Protein AF-A0A330M1W1-F1 (afdb_monomer_lite)

Foldseek 3Di:
DDPVQLVVLVVQLVVPDDPQEAEAEDWDDFDAPDDPRTDPDDIQPLCCNNQNPVRVVPPPPPVDDDDPVVCLVVLLVSVVRGQEYEYHCPPCPCVPVVVVSQCVCVVPDDPPDDDHGHDYHHSCVRNVVVVVDDDPVRVVVVVVVVVVVVVLVVVLVVPDDPPDDPVVSVDDDD

Sequence (174 aa):
MSRDLYQTRRKALFEQLPEGCIVILADYQQKIRSKNIKYHFRQDNDFLYLTGFDGAIIDFNADEAYDIAELETVLLSQLTTQRHIFIGDELGRFSSRVIGWMNHQRNTTSFDTIKHHLSLTPLAKVLHPLRVIKSADEIAKTKAAVKASTDGHRAVMQACKPGVNGSLCIGYHS

pLDDT: mean 74.96, std 12.97, range [31.89, 90.38]

Organism: NCBI:txid43661

Structure (mmCIF, N/CA/C/O backbone):
data_AF-A0A330M1W1-F1
#
_entry.id   AF-A0A330M1W1-F1
#
loop_
_atom_site.group_PDB
_atom_site.id
_atom_site.type_symbol
_atom_site.label_atom_id
_atom_site.label_alt_id
_atom_site.label_comp_id
_atom_site.label_asym_id
_atom_site.label_entity_id
_atom_site.label_seq_id
_atom_site.pdbx_PDB_ins_code
_atom_site.Cartn_x
_atom_site.Cartn_y
_atom_site.Cartn_z
_atom_site.occupancy
_atom_site.B_iso_or_equiv
_atom_site.auth_seq_id
_atom_site.auth_comp_id
_atom_site.auth_asym_id
_atom_site.auth_atom_id
_atom_site.pdbx_PDB_model_num
ATOM 1 N N . MET A 1 1 ? -1.001 -3.877 -19.729 1.00 62.03 1 MET A N 1
ATOM 2 C CA . MET A 1 1 ? -1.259 -4.951 -18.744 1.00 62.03 1 MET A CA 1
ATOM 3 C C . MET A 1 1 ? -2.752 -4.975 -18.554 1.00 62.03 1 MET A C 1
ATOM 5 O O . MET A 1 1 ? -3.318 -3.894 -18.462 1.00 62.03 1 MET A O 1
ATOM 9 N N . SER A 1 2 ? -3.373 -6.153 -18.584 1.00 71.44 2 SER A N 1
ATOM 10 C CA . SER A 1 2 ? -4.836 -6.261 -18.500 1.00 71.44 2 SER A CA 1
ATOM 11 C C . SER A 1 2 ? -5.361 -5.883 -17.107 1.00 71.44 2 SER A C 1
ATOM 13 O O . SER A 1 2 ? -4.697 -6.147 -16.102 1.00 71.44 2 SER A O 1
ATOM 15 N N . ARG A 1 3 ? -6.575 -5.318 -17.049 1.00 69.94 3 ARG A N 1
ATOM 16 C CA . ARG A 1 3 ? -7.342 -5.047 -15.818 1.00 69.94 3 ARG A CA 1
ATOM 17 C C . ARG A 1 3 ? -7.528 -6.315 -14.971 1.00 69.94 3 ARG A C 1
ATOM 19 O O . ARG A 1 3 ? -7.444 -6.259 -13.743 1.00 69.94 3 ARG A O 1
ATOM 26 N N . ASP A 1 4 ? -7.653 -7.464 -15.632 1.00 77.81 4 ASP A N 1
ATOM 27 C CA . ASP A 1 4 ? -7.830 -8.784 -15.008 1.00 77.81 4 ASP A CA 1
ATOM 28 C C . ASP A 1 4 ? -6.630 -9.199 -14.144 1.00 77.81 4 ASP A C 1
ATOM 30 O O . ASP A 1 4 ? -6.778 -9.865 -13.116 1.00 77.81 4 ASP A O 1
ATOM 34 N N . LEU A 1 5 ? -5.418 -8.768 -14.514 1.00 80.69 5 LEU A N 1
ATOM 35 C CA . LEU A 1 5 ? -4.212 -9.068 -13.744 1.00 80.69 5 LEU A CA 1
ATOM 36 C C . LEU A 1 5 ? -4.239 -8.372 -12.380 1.00 80.69 5 LEU A C 1
ATOM 38 O O . LEU A 1 5 ? -3.898 -8.978 -11.365 1.00 80.69 5 LEU A O 1
ATOM 42 N N . TYR A 1 6 ? -4.651 -7.105 -12.347 1.00 81.56 6 TYR A N 1
ATOM 43 C CA . TYR A 1 6 ? -4.736 -6.332 -11.109 1.00 81.56 6 TYR A CA 1
ATOM 44 C C . TYR A 1 6 ? -5.838 -6.867 -10.189 1.00 81.56 6 TYR A C 1
ATOM 46 O O . TYR A 1 6 ? -5.623 -6.984 -8.984 1.00 81.56 6 TYR A O 1
ATOM 54 N N . GLN A 1 7 ? -6.978 -7.287 -10.750 1.00 80.69 7 GLN A N 1
ATOM 55 C CA . GLN A 1 7 ? -8.018 -7.993 -9.993 1.00 80.69 7 GLN A CA 1
ATOM 56 C C . GLN A 1 7 ? -7.495 -9.301 -9.387 1.00 80.69 7 GLN A C 1
ATOM 58 O O . GLN A 1 7 ? -7.696 -9.551 -8.200 1.00 80.69 7 GLN A O 1
ATOM 63 N N . THR A 1 8 ? -6.757 -10.097 -10.166 1.00 84.44 8 THR A N 1
ATOM 64 C CA . THR A 1 8 ? -6.150 -11.352 -9.691 1.00 84.44 8 THR A CA 1
ATOM 65 C C . THR A 1 8 ? -5.182 -11.108 -8.531 1.00 84.44 8 THR A C 1
ATOM 67 O O . THR A 1 8 ? -5.208 -11.830 -7.539 1.00 84.44 8 THR A O 1
ATOM 70 N N . ARG A 1 9 ? -4.358 -10.055 -8.608 1.00 86.38 9 ARG A N 1
ATOM 71 C CA . ARG A 1 9 ? -3.429 -9.677 -7.529 1.00 86.38 9 ARG A CA 1
ATOM 72 C C . ARG A 1 9 ? -4.146 -9.253 -6.258 1.00 86.38 9 ARG A C 1
ATOM 74 O O . ARG A 1 9 ? -3.743 -9.673 -5.178 1.00 86.38 9 ARG A O 1
ATOM 81 N N . ARG A 1 10 ? -5.205 -8.446 -6.379 1.00 85.44 10 ARG A N 1
ATOM 82 C CA . ARG A 1 10 ? -6.031 -8.056 -5.228 1.00 85.44 10 ARG A CA 1
ATOM 83 C C . ARG A 1 10 ? -6.689 -9.274 -4.593 1.00 85.44 10 ARG A C 1
ATOM 85 O O . ARG A 1 10 ? -6.629 -9.414 -3.381 1.00 85.44 10 ARG A O 1
ATOM 92 N N . LYS A 1 11 ? -7.226 -10.193 -5.400 1.00 85.69 11 LYS A N 1
ATOM 93 C CA . LYS A 1 11 ? -7.796 -11.449 -4.902 1.00 85.69 11 LYS A CA 1
ATOM 94 C C . LYS A 1 11 ? -6.760 -12.284 -4.139 1.00 85.69 11 LYS A C 1
ATOM 96 O O . LYS A 1 11 ? -7.018 -12.664 -3.006 1.00 85.69 11 LYS A O 1
ATOM 101 N N . ALA A 1 12 ? -5.573 -12.483 -4.712 1.00 88.31 12 ALA A N 1
ATOM 102 C CA . ALA A 1 12 ? -4.486 -13.214 -4.056 1.00 88.31 12 ALA A CA 1
ATOM 103 C C . ALA A 1 12 ? -4.006 -12.536 -2.760 1.00 88.31 12 ALA A C 1
ATOM 105 O O . ALA A 1 12 ? -3.609 -13.216 -1.818 1.00 88.31 12 ALA A O 1
ATOM 106 N N . LEU A 1 13 ? -4.042 -11.199 -2.699 1.00 88.56 13 LEU A N 1
ATOM 107 C CA . LEU A 1 13 ? -3.771 -10.457 -1.470 1.00 88.56 13 LEU A CA 1
ATOM 108 C C . LEU A 1 13 ? -4.852 -10.723 -0.414 1.00 88.56 13 LEU A C 1
ATOM 110 O O . LEU A 1 13 ? -4.510 -11.073 0.711 1.00 88.56 13 LEU A O 1
ATOM 114 N N . PHE A 1 14 ? -6.132 -10.585 -0.771 1.00 86.88 14 PHE A N 1
ATOM 115 C CA . PHE A 1 14 ? -7.251 -10.813 0.149 1.00 86.88 14 PHE A CA 1
ATOM 116 C C . PHE A 1 14 ? -7.285 -12.244 0.696 1.00 86.88 14 PHE A C 1
ATOM 118 O O . PHE A 1 14 ? -7.574 -12.424 1.870 1.00 86.88 14 PHE A O 1
ATOM 125 N N . GLU A 1 15 ? -6.910 -13.243 -0.105 1.00 89.38 15 GLU A N 1
ATOM 126 C CA . GLU A 1 15 ? -6.805 -14.644 0.334 1.00 89.38 15 GLU A CA 1
ATOM 127 C C . GLU A 1 15 ? -5.735 -14.875 1.418 1.00 89.38 15 GLU A C 1
ATOM 129 O O . GLU A 1 15 ? -5.822 -15.849 2.163 1.00 89.38 15 GLU A O 1
ATOM 134 N N . GLN A 1 16 ? -4.727 -14.003 1.527 1.00 89.50 16 GLN A N 1
ATOM 135 C CA . GLN A 1 16 ? -3.690 -14.100 2.562 1.00 89.50 16 GLN A CA 1
ATOM 136 C C . GLN A 1 16 ? -3.952 -13.223 3.787 1.00 89.50 16 GLN A C 1
ATOM 138 O O . GLN A 1 16 ? -3.227 -13.314 4.782 1.00 89.50 16 GLN A O 1
ATOM 143 N N . LEU A 1 17 ? -4.950 -12.346 3.719 1.00 89.62 17 LEU A N 1
ATOM 144 C CA . LEU A 1 17 ? -5.295 -11.466 4.819 1.00 89.62 17 LEU A CA 1
ATOM 145 C C . LEU A 1 17 ? -6.275 -12.167 5.770 1.00 89.62 17 LEU A C 1
ATOM 147 O O . LEU A 1 17 ? -7.178 -12.868 5.319 1.00 89.62 17 LEU A O 1
ATOM 151 N N . PRO A 1 18 ? -6.124 -11.987 7.093 1.00 87.12 18 PRO A N 1
ATOM 152 C CA . PRO A 1 18 ? -7.094 -12.509 8.042 1.00 87.12 18 PRO A CA 1
ATOM 153 C C . PRO A 1 18 ? -8.441 -11.798 7.868 1.00 87.12 18 PRO A C 1
ATOM 155 O O . PRO A 1 18 ? -8.493 -10.617 7.507 1.00 87.12 18 PRO A O 1
ATOM 158 N N . GLU A 1 19 ? -9.528 -12.502 8.178 1.00 84.44 19 GLU A N 1
ATOM 159 C CA . GLU A 1 19 ? -10.854 -11.891 8.232 1.00 84.44 19 GLU A CA 1
ATOM 160 C C . GLU A 1 19 ? -10.876 -10.723 9.222 1.00 84.44 19 GLU A C 1
ATOM 162 O O . GLU A 1 19 ? -10.201 -10.731 10.256 1.00 84.44 19 GLU A O 1
ATOM 167 N N . GLY A 1 20 ? -11.660 -9.699 8.894 1.00 82.31 20 GLY A N 1
ATOM 168 C CA . GLY A 1 20 ? -11.808 -8.543 9.766 1.00 82.31 20 GLY A CA 1
ATOM 169 C C . GLY A 1 20 ? -10.539 -7.696 9.913 1.00 82.31 20 GLY A C 1
ATOM 170 O O . GLY A 1 20 ? -10.229 -7.182 10.993 1.00 82.31 20 GLY A O 1
ATOM 171 N N . CYS A 1 21 ? -9.773 -7.559 8.831 1.00 87.38 21 CYS A N 1
ATOM 172 C CA . CYS A 1 21 ? -8.654 -6.631 8.769 1.00 87.38 21 CYS A CA 1
ATOM 173 C C . CYS A 1 21 ? -8.986 -5.380 7.953 1.00 87.38 21 CYS A C 1
ATOM 175 O O . CYS A 1 21 ? -9.911 -5.355 7.144 1.00 87.38 21 CYS A O 1
ATOM 177 N N . ILE A 1 22 ? -8.198 -4.336 8.180 1.00 86.62 22 ILE A N 1
ATOM 178 C CA . ILE A 1 22 ? -8.237 -3.089 7.426 1.00 86.62 22 ILE A CA 1
ATOM 179 C C . ILE A 1 22 ? -6.904 -2.951 6.703 1.00 86.62 22 ILE A C 1
ATOM 181 O O . ILE A 1 22 ? -5.848 -3.040 7.332 1.00 86.62 22 ILE A O 1
ATOM 185 N N . VAL A 1 23 ? -6.943 -2.712 5.395 1.00 86.19 23 VAL A N 1
ATOM 186 C CA . VAL A 1 23 ? -5.751 -2.440 4.587 1.00 86.19 23 VAL A CA 1
ATOM 187 C C . VAL A 1 23 ? -5.710 -0.959 4.246 1.00 86.19 23 VAL A C 1
ATOM 189 O O . VAL A 1 23 ? -6.635 -0.426 3.644 1.00 86.19 23 VAL A O 1
ATOM 192 N N . ILE A 1 24 ? -4.612 -0.303 4.603 1.00 83.50 24 ILE A N 1
ATOM 193 C CA . ILE A 1 24 ? -4.337 1.089 4.265 1.00 83.50 24 ILE A CA 1
ATOM 194 C C . ILE A 1 24 ? -3.194 1.101 3.256 1.00 83.50 24 ILE A C 1
ATOM 196 O O . ILE A 1 24 ? -2.080 0.683 3.567 1.00 83.50 24 ILE A O 1
ATOM 200 N N . LEU A 1 25 ? -3.467 1.592 2.052 1.00 79.69 25 LEU A N 1
ATOM 201 C CA . LEU A 1 25 ? -2.473 1.805 1.002 1.00 79.69 25 LEU A CA 1
ATOM 202 C C . LEU A 1 25 ? -2.314 3.302 0.778 1.00 79.69 25 LEU A C 1
ATOM 204 O O . LEU A 1 25 ? -3.250 3.984 0.366 1.00 79.69 25 LEU A O 1
ATOM 208 N N . ALA A 1 26 ? -1.128 3.815 1.075 1.00 75.44 26 ALA A N 1
ATOM 209 C CA . ALA A 1 26 ? -0.811 5.213 0.879 1.00 75.44 26 ALA A CA 1
ATOM 210 C C . ALA A 1 26 ? -0.341 5.451 -0.562 1.00 75.44 26 ALA A C 1
ATOM 212 O O . ALA A 1 26 ? 0.622 4.840 -1.017 1.00 75.44 26 ALA A O 1
ATOM 213 N N . ASP A 1 27 ? -0.995 6.376 -1.262 1.00 68.56 27 ASP A N 1
ATOM 214 C CA . ASP A 1 27 ? -0.542 6.838 -2.577 1.00 68.56 27 ASP A CA 1
ATOM 215 C C . ASP A 1 27 ? 0.750 7.683 -2.471 1.00 68.56 27 ASP A C 1
ATOM 217 O O . ASP A 1 27 ? 1.124 8.165 -1.390 1.00 68.56 27 ASP A O 1
ATOM 221 N N . TYR A 1 28 ? 1.430 7.929 -3.591 1.00 66.81 28 TYR A N 1
ATOM 222 C CA . TYR A 1 28 ? 2.620 8.775 -3.652 1.00 66.81 28 TYR A CA 1
ATOM 223 C C . TYR A 1 28 ? 2.321 10.259 -3.382 1.00 66.81 28 TYR A C 1
ATOM 225 O O . TYR A 1 28 ? 1.317 10.814 -3.823 1.00 66.81 28 TYR A O 1
ATOM 233 N N . GLN A 1 29 ? 3.255 10.955 -2.719 1.00 62.06 29 GLN A N 1
ATOM 234 C CA . GLN A 1 29 ? 3.323 12.422 -2.767 1.00 62.06 29 GLN A CA 1
ATOM 235 C C . GLN A 1 29 ? 4.506 12.898 -3.585 1.00 62.06 29 GLN A C 1
ATOM 237 O O . GLN A 1 29 ? 5.644 12.471 -3.385 1.00 62.06 29 GLN A O 1
ATOM 242 N N . GLN A 1 30 ? 4.230 13.875 -4.446 1.00 62.62 30 GLN A N 1
ATOM 243 C CA . GLN A 1 30 ? 5.240 14.554 -5.235 1.00 62.62 30 GLN A CA 1
ATOM 244 C C . GLN A 1 30 ? 6.281 15.218 -4.328 1.00 62.62 30 GLN A C 1
ATOM 246 O O . GLN A 1 30 ? 6.008 16.219 -3.666 1.00 62.62 30 GLN A O 1
ATOM 251 N N . LYS A 1 31 ? 7.498 14.662 -4.308 1.00 64.19 31 LYS A N 1
ATOM 252 C CA . LYS A 1 31 ? 8.597 15.206 -3.505 1.00 64.19 31 LYS A CA 1
ATOM 253 C C . LYS A 1 31 ? 9.075 16.530 -4.096 1.00 64.19 31 LYS A C 1
ATOM 255 O O . LYS A 1 31 ? 9.410 16.612 -5.279 1.00 64.19 31 LYS A O 1
ATOM 260 N N . ILE A 1 32 ? 9.148 17.564 -3.264 1.00 67.06 32 ILE A N 1
ATOM 261 C CA . ILE A 1 32 ? 9.716 18.859 -3.645 1.00 67.06 32 ILE A CA 1
ATOM 262 C C . ILE A 1 32 ? 11.235 18.779 -3.491 1.00 67.06 32 ILE A C 1
ATOM 264 O O . ILE A 1 32 ? 11.745 18.345 -2.461 1.00 67.06 32 ILE A O 1
ATOM 268 N N . ARG A 1 33 ? 11.962 19.181 -4.534 1.00 64.75 33 ARG A N 1
ATOM 269 C CA . ARG A 1 33 ? 13.425 19.246 -4.541 1.00 64.75 33 ARG A CA 1
ATOM 270 C C . ARG A 1 33 ? 13.929 20.587 -4.008 1.00 64.75 33 ARG A C 1
ATOM 272 O O . ARG A 1 33 ? 14.868 20.600 -3.225 1.00 64.75 33 ARG A O 1
ATOM 279 N N . SER A 1 34 ? 13.339 21.704 -4.442 1.00 62.19 34 SER A N 1
ATOM 280 C CA . SER A 1 34 ? 13.628 23.053 -3.923 1.00 62.19 34 SER A CA 1
ATOM 281 C C . SER A 1 34 ? 12.615 24.070 -4.448 1.00 62.19 34 SER A C 1
ATOM 283 O O . SER A 1 34 ? 12.373 24.094 -5.652 1.00 62.19 34 SER A O 1
ATOM 285 N N . LYS A 1 35 ? 12.062 24.929 -3.577 1.00 75.00 35 LYS A N 1
ATOM 286 C CA . LYS A 1 35 ? 11.036 25.947 -3.896 1.00 75.00 35 LYS A CA 1
ATOM 287 C C . LYS A 1 35 ? 9.923 25.392 -4.805 1.00 75.00 35 LYS A C 1
ATOM 289 O O . LYS A 1 35 ? 9.045 24.689 -4.322 1.00 75.00 35 LYS A O 1
ATOM 294 N N . ASN A 1 36 ? 10.006 25.651 -6.113 1.00 72.94 36 ASN A N 1
ATOM 295 C CA . ASN A 1 36 ? 9.020 25.248 -7.125 1.00 72.94 36 ASN A CA 1
ATOM 296 C C . ASN A 1 36 ? 9.461 24.044 -7.979 1.00 72.94 36 ASN A C 1
ATOM 298 O O . ASN A 1 36 ? 8.713 23.584 -8.838 1.00 72.94 36 ASN A O 1
ATOM 302 N N . ILE A 1 37 ? 10.673 23.528 -7.769 1.00 57.38 37 ILE A N 1
ATOM 303 C CA . ILE A 1 37 ? 11.210 22.373 -8.487 1.00 57.38 37 ILE A CA 1
ATOM 304 C C . ILE A 1 37 ? 10.780 21.119 -7.745 1.00 57.38 37 ILE A C 1
ATOM 306 O O . ILE A 1 37 ? 11.184 20.876 -6.604 1.00 57.38 37 ILE A O 1
ATOM 310 N N . LYS A 1 38 ? 9.979 20.306 -8.419 1.00 68.25 38 LYS A N 1
ATOM 311 C CA . LYS A 1 38 ? 9.522 19.011 -7.930 1.00 68.25 38 LYS A CA 1
ATOM 312 C C . LYS A 1 38 ? 10.354 17.907 -8.580 1.00 68.25 38 LYS A C 1
ATOM 314 O O . LYS A 1 38 ? 10.772 18.041 -9.728 1.00 68.25 38 LYS A O 1
ATOM 319 N N . TYR A 1 39 ? 10.628 16.833 -7.847 1.00 66.94 39 TYR A N 1
ATOM 320 C CA . TYR A 1 39 ? 11.184 15.626 -8.452 1.00 66.94 39 TYR A CA 1
ATOM 321 C C . TYR A 1 39 ? 10.182 15.032 -9.449 1.00 66.94 39 TYR A C 1
ATOM 323 O O . TYR A 1 39 ? 8.973 15.277 -9.359 1.00 66.94 39 TYR A O 1
ATOM 331 N N . HIS A 1 40 ? 10.692 14.238 -10.394 1.00 67.56 40 HIS A N 1
ATOM 332 C CA . HIS A 1 40 ? 9.833 13.443 -11.262 1.00 67.56 40 HIS A CA 1
ATOM 333 C C . HIS A 1 40 ? 8.924 12.555 -10.413 1.00 67.56 40 HIS A C 1
ATOM 335 O O . HIS A 1 40 ? 9.366 11.943 -9.437 1.00 67.56 40 HIS A O 1
ATOM 341 N N . PHE A 1 41 ? 7.650 12.518 -10.792 1.00 65.88 41 PHE A N 1
ATOM 342 C CA . PHE A 1 41 ? 6.665 11.665 -10.153 1.00 65.88 41 PHE A CA 1
ATOM 343 C C . PHE A 1 41 ? 7.103 10.202 -10.272 1.00 65.88 41 PHE A C 1
ATOM 345 O O . PHE A 1 41 ? 7.405 9.724 -11.366 1.00 65.88 41 PHE A O 1
ATOM 352 N N . ARG A 1 42 ? 7.142 9.500 -9.140 1.00 65.81 42 ARG A N 1
ATOM 353 C CA . ARG A 1 42 ? 7.424 8.069 -9.085 1.00 65.81 42 ARG A CA 1
ATOM 354 C C . ARG A 1 42 ? 6.445 7.433 -8.120 1.00 65.81 42 ARG A C 1
ATOM 356 O O . ARG A 1 42 ? 6.642 7.555 -6.922 1.00 65.81 42 ARG A O 1
ATOM 363 N N . GLN A 1 43 ? 5.436 6.762 -8.659 1.00 68.44 43 GLN A N 1
ATOM 364 C CA . GLN A 1 43 ? 4.409 6.100 -7.865 1.00 68.44 43 GLN A CA 1
ATOM 365 C C . GLN A 1 43 ? 5.007 5.084 -6.874 1.00 68.44 43 GLN A C 1
ATOM 367 O O . GLN A 1 43 ? 6.059 4.494 -7.146 1.00 68.44 43 GLN A O 1
ATOM 372 N N . ASP A 1 44 ? 4.325 4.885 -5.746 1.00 75.38 44 ASP A N 1
ATOM 373 C CA . ASP A 1 44 ? 4.609 3.808 -4.798 1.00 75.38 44 ASP A CA 1
ATOM 374 C C . ASP A 1 44 ? 4.531 2.442 -5.504 1.00 75.38 44 ASP A C 1
ATOM 376 O O . ASP A 1 44 ? 3.648 2.198 -6.334 1.00 75.38 44 ASP A O 1
ATOM 380 N N . ASN A 1 45 ? 5.501 1.557 -5.246 1.00 79.19 45 ASN A N 1
ATOM 381 C CA . ASN A 1 45 ? 5.608 0.325 -6.028 1.00 79.19 45 ASN A CA 1
ATOM 382 C C . ASN A 1 45 ? 4.533 -0.703 -5.652 1.00 79.19 45 ASN A C 1
ATOM 384 O O . ASN A 1 45 ? 4.139 -1.491 -6.516 1.00 79.19 45 ASN A O 1
ATOM 388 N N . ASP A 1 46 ? 4.105 -0.727 -4.389 1.00 81.44 46 ASP A N 1
ATOM 389 C CA . ASP A 1 46 ? 3.046 -1.607 -3.895 1.00 81.44 46 ASP A CA 1
ATOM 390 C C . ASP A 1 46 ? 1.690 -1.141 -4.427 1.00 81.44 46 ASP A C 1
ATOM 392 O O . ASP A 1 46 ? 0.930 -1.942 -4.981 1.00 81.44 46 ASP A O 1
ATOM 396 N N . PHE A 1 47 ? 1.445 0.170 -4.379 1.00 79.06 47 PHE A N 1
ATOM 397 C CA . PHE A 1 47 ? 0.285 0.799 -4.998 1.00 79.06 47 PHE A CA 1
ATOM 398 C C . PHE A 1 47 ? 0.225 0.464 -6.493 1.00 79.06 47 PHE A C 1
ATOM 400 O O . PHE A 1 47 ? -0.749 -0.121 -6.968 1.00 79.06 47 PHE A O 1
ATOM 407 N N . LEU A 1 48 ? 1.313 0.715 -7.229 1.00 78.19 48 LEU A N 1
ATOM 408 C CA . LEU A 1 48 ? 1.406 0.429 -8.661 1.00 78.19 48 LEU A CA 1
ATOM 409 C C . LEU A 1 48 ? 1.236 -1.063 -8.990 1.00 78.19 48 LEU A C 1
ATOM 411 O O . LEU A 1 48 ? 0.715 -1.415 -10.050 1.00 78.19 48 LEU A O 1
ATOM 415 N N . TYR A 1 49 ? 1.688 -1.961 -8.116 1.00 82.19 49 TYR A N 1
ATOM 416 C CA . TYR A 1 49 ? 1.521 -3.396 -8.315 1.00 82.19 49 TYR A CA 1
ATOM 417 C C . TYR A 1 49 ? 0.046 -3.817 -8.237 1.00 82.19 49 TYR A C 1
ATOM 419 O O . TYR A 1 49 ? -0.375 -4.673 -9.021 1.00 82.19 49 TYR A O 1
ATOM 427 N N . LEU A 1 50 ? -0.740 -3.206 -7.347 1.00 79.56 50 LEU A N 1
ATOM 428 C CA . LEU A 1 50 ? -2.152 -3.536 -7.136 1.00 79.56 50 LEU A CA 1
ATOM 429 C C . LEU A 1 50 ? -3.114 -2.802 -8.079 1.00 79.56 50 LEU A C 1
ATOM 431 O O . LEU A 1 50 ? -4.189 -3.337 -8.366 1.00 79.56 50 LEU A O 1
ATOM 435 N N . THR A 1 51 ? -2.745 -1.614 -8.565 1.00 74.12 51 THR A N 1
ATOM 436 C CA . THR A 1 51 ? -3.629 -0.750 -9.373 1.00 74.12 51 THR A CA 1
ATOM 437 C C . THR A 1 51 ? -3.131 -0.521 -10.801 1.00 74.12 51 THR A C 1
ATOM 439 O O . THR A 1 51 ? -3.932 -0.346 -11.713 1.00 74.12 51 THR A O 1
ATOM 442 N N . GLY A 1 52 ? -1.821 -0.580 -11.043 1.00 73.06 52 GLY A N 1
ATOM 443 C CA . GLY A 1 52 ? -1.232 -0.213 -12.331 1.00 73.06 52 GLY A CA 1
ATOM 444 C C . GLY A 1 52 ? -1.118 1.295 -12.551 1.00 73.06 52 GLY A C 1
ATOM 445 O O . GLY A 1 52 ? -1.528 2.098 -11.721 1.00 73.06 52 GLY A O 1
ATOM 446 N N . PHE A 1 53 ? -0.510 1.690 -13.677 1.00 61.75 53 PHE A N 1
ATOM 447 C CA . PHE A 1 53 ? -0.330 3.112 -14.014 1.00 61.75 53 PHE A CA 1
ATOM 448 C C . PHE A 1 53 ? -1.658 3.789 -14.379 1.00 61.75 53 PHE A C 1
ATOM 450 O O . PHE A 1 53 ? -1.873 4.934 -13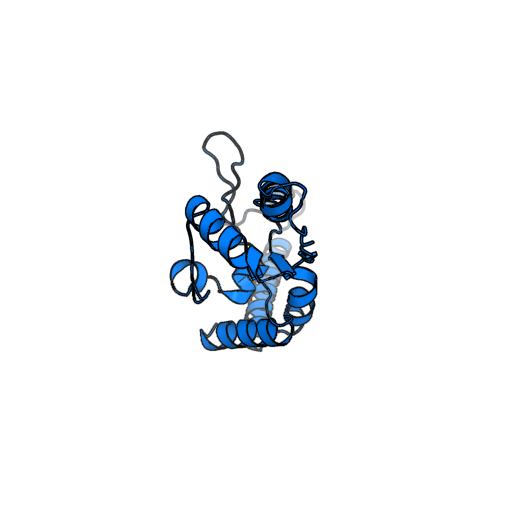.997 1.00 61.75 53 PHE A O 1
ATOM 457 N N . ASP A 1 54 ? -2.547 3.065 -15.064 1.00 54.53 54 ASP A N 1
ATOM 458 C CA . ASP A 1 54 ? -3.854 3.575 -15.499 1.00 54.53 54 ASP A CA 1
ATOM 459 C C . ASP A 1 54 ? -4.918 3.454 -14.390 1.00 54.53 54 ASP A C 1
ATOM 461 O O . ASP A 1 54 ? -5.795 4.307 -14.250 1.00 54.53 54 ASP A O 1
ATOM 465 N N . GLY A 1 55 ? -4.817 2.421 -13.545 1.00 52.28 55 GLY A N 1
ATOM 466 C CA . GLY A 1 55 ? -5.798 2.146 -12.494 1.00 52.28 55 GLY A CA 1
ATOM 467 C C . GLY A 1 55 ? -5.665 3.012 -11.241 1.00 52.28 55 GLY A C 1
ATOM 468 O O . GLY A 1 55 ? -6.585 3.037 -10.434 1.00 52.28 55 GLY A O 1
ATOM 469 N N . ALA A 1 56 ? -4.579 3.779 -11.106 1.00 51.91 56 ALA A N 1
ATOM 470 C CA . ALA A 1 56 ? -4.416 4.775 -10.045 1.00 51.91 56 ALA A CA 1
ATOM 471 C C . ALA A 1 56 ? -5.472 5.895 -10.100 1.00 51.91 56 ALA A C 1
ATOM 473 O O . ALA A 1 56 ? -5.808 6.468 -9.073 1.00 51.91 56 ALA A O 1
ATOM 474 N N . ILE A 1 57 ? -5.969 6.224 -11.297 1.00 48.31 57 ILE A N 1
ATOM 475 C CA . ILE A 1 57 ? -6.921 7.327 -11.513 1.00 48.31 57 ILE A CA 1
ATOM 476 C C . ILE A 1 57 ? -8.325 6.787 -11.826 1.00 48.31 57 ILE A C 1
ATOM 478 O O . ILE A 1 57 ? -9.313 7.442 -11.513 1.00 48.31 57 ILE A O 1
ATOM 482 N N . ILE A 1 58 ? -8.417 5.598 -12.436 1.00 45.09 58 ILE A N 1
ATOM 483 C CA . ILE A 1 58 ? -9.662 5.077 -13.031 1.00 45.09 58 ILE A CA 1
ATOM 484 C C . ILE A 1 58 ? -10.192 3.825 -12.305 1.00 45.09 58 ILE A C 1
ATOM 486 O O . ILE A 1 58 ? -11.396 3.589 -12.312 1.00 45.09 58 ILE A O 1
ATOM 490 N N . ASP A 1 59 ? -9.331 3.048 -11.634 1.00 45.81 59 ASP A N 1
ATOM 491 C CA . ASP A 1 59 ? -9.677 1.761 -11.006 1.00 45.81 59 ASP A CA 1
ATOM 492 C C . ASP A 1 59 ? -9.390 1.751 -9.495 1.00 45.81 59 ASP A C 1
ATOM 494 O O . ASP A 1 59 ? -8.831 0.785 -8.960 1.00 45.81 59 ASP A O 1
ATOM 498 N N . PHE A 1 60 ? -9.817 2.792 -8.772 1.00 46.75 60 PHE A N 1
ATOM 499 C CA . PHE A 1 60 ? -10.026 2.662 -7.328 1.00 46.75 60 PHE A CA 1
ATOM 500 C C . PHE A 1 60 ? -11.227 1.737 -7.088 1.00 46.75 60 PHE A C 1
ATOM 502 O O . PHE A 1 60 ? -12.340 2.158 -6.818 1.00 46.75 60 PHE A O 1
ATOM 509 N N . ASN A 1 61 ? -10.970 0.440 -7.223 1.00 39.97 61 ASN A N 1
ATOM 510 C CA . ASN A 1 61 ? -11.807 -0.648 -6.737 1.00 39.97 61 ASN A CA 1
ATOM 511 C C . ASN A 1 61 ? -11.278 -1.130 -5.371 1.00 39.97 61 ASN A C 1
ATOM 513 O O . ASN A 1 61 ? -11.262 -2.333 -5.098 1.00 39.97 61 ASN A O 1
ATOM 517 N N . ALA A 1 62 ? -10.744 -0.200 -4.567 1.00 46.62 62 ALA A N 1
ATOM 518 C CA . ALA A 1 62 ? -10.886 -0.295 -3.119 1.00 46.62 62 ALA A CA 1
ATOM 519 C C . ALA A 1 62 ? -12.383 -0.145 -2.853 1.00 46.62 62 ALA A C 1
ATOM 521 O O . ALA A 1 62 ? -13.022 0.610 -3.581 1.00 46.62 62 ALA A O 1
ATOM 522 N N . ASP A 1 63 ? -12.952 -0.852 -1.882 1.00 52.25 63 ASP A N 1
ATOM 523 C CA . ASP A 1 63 ? -14.399 -0.766 -1.659 1.00 52.25 63 ASP A CA 1
ATOM 524 C C . ASP A 1 63 ? -14.869 0.696 -1.482 1.00 52.25 63 ASP A C 1
ATOM 526 O O . ASP A 1 63 ? -15.984 1.006 -1.877 1.00 52.25 63 ASP A O 1
ATOM 530 N N . GLU A 1 64 ? -13.983 1.605 -1.037 1.00 53.88 64 GLU A N 1
ATOM 531 C CA . GLU A 1 64 ? -14.149 3.065 -1.036 1.00 53.88 64 GLU A CA 1
ATOM 532 C C . GLU A 1 64 ? -12.775 3.792 -1.115 1.00 53.88 64 GLU A C 1
ATOM 534 O O . GLU A 1 64 ? -11.755 3.256 -0.664 1.00 53.88 64 GLU A O 1
ATOM 539 N N . ALA A 1 65 ? -12.730 5.028 -1.633 1.00 59.12 65 ALA A N 1
ATOM 540 C CA . ALA A 1 65 ? -11.554 5.911 -1.607 1.00 59.12 65 ALA A CA 1
ATOM 541 C C . ALA A 1 65 ? -11.925 7.259 -0.976 1.00 59.12 65 ALA A C 1
ATOM 543 O O . ALA A 1 65 ? -12.887 7.892 -1.398 1.00 59.12 65 ALA A O 1
ATOM 544 N N . TYR A 1 66 ? -11.146 7.708 0.008 1.00 60.34 66 TYR A N 1
ATOM 545 C CA . TYR A 1 66 ? -11.493 8.863 0.838 1.00 60.34 66 TYR A CA 1
ATOM 546 C C . TYR A 1 66 ? -10.394 9.922 0.842 1.00 60.34 66 TYR A C 1
ATOM 548 O O . TYR A 1 66 ? -9.202 9.594 0.806 1.00 60.34 66 TYR A O 1
ATOM 556 N N . ASP A 1 67 ? -10.785 11.195 0.973 1.00 65.62 67 ASP A N 1
ATOM 557 C CA . ASP A 1 67 ? -9.850 12.243 1.387 1.00 65.62 67 ASP A CA 1
ATOM 558 C C . ASP A 1 67 ? -9.238 11.872 2.746 1.00 65.62 67 ASP A C 1
ATOM 560 O O . ASP A 1 67 ? -9.833 11.166 3.556 1.00 65.62 67 ASP A O 1
ATOM 564 N N . ILE A 1 68 ? -8.043 12.370 3.035 1.00 66.75 68 ILE A N 1
ATOM 565 C CA . ILE A 1 68 ? -7.353 12.126 4.296 1.00 66.75 68 ILE A CA 1
ATOM 566 C C . ILE A 1 68 ? -8.162 12.525 5.546 1.00 66.75 68 ILE A C 1
ATOM 568 O O . ILE A 1 68 ? -7.896 11.990 6.628 1.00 66.75 68 ILE A O 1
ATOM 572 N N . ALA A 1 69 ? -9.086 13.484 5.426 1.00 67.88 69 ALA A N 1
ATOM 573 C CA . ALA A 1 69 ? -9.990 13.904 6.496 1.00 67.88 69 ALA A CA 1
ATOM 574 C C . ALA A 1 69 ? -11.191 12.952 6.654 1.00 67.88 69 ALA A C 1
ATOM 576 O O . ALA A 1 69 ? -11.565 12.598 7.773 1.00 67.88 69 ALA A O 1
ATOM 577 N N . GLU A 1 70 ? -11.761 12.486 5.544 1.00 71.56 70 GLU A N 1
ATOM 578 C CA . GLU A 1 70 ? -12.881 11.534 5.532 1.00 71.56 70 GLU A CA 1
ATOM 579 C C . GLU A 1 70 ? -12.425 10.120 5.915 1.00 71.56 70 GLU A C 1
ATOM 581 O O . GLU A 1 70 ? -13.083 9.442 6.706 1.00 71.56 70 GLU A O 1
ATOM 586 N N . LEU A 1 71 ? -11.237 9.725 5.447 1.00 73.38 71 LEU A N 1
ATOM 587 C CA . LEU A 1 71 ? -10.575 8.460 5.750 1.00 73.38 71 LEU A CA 1
ATOM 588 C C . LEU A 1 71 ? -10.460 8.250 7.254 1.00 73.38 71 LEU A C 1
ATOM 590 O O . LEU A 1 71 ? -10.705 7.152 7.735 1.00 73.38 71 LEU A O 1
ATOM 594 N N . GLU A 1 72 ? -10.085 9.293 7.997 1.00 79.25 72 GLU A N 1
ATOM 595 C CA . GLU A 1 72 ? -9.938 9.202 9.447 1.00 79.25 72 GLU A CA 1
ATOM 596 C C . GLU A 1 72 ? -11.265 8.850 10.118 1.00 79.25 72 GLU A C 1
ATOM 598 O O . GLU A 1 72 ? -11.311 7.943 10.943 1.00 79.25 72 GLU A O 1
ATOM 603 N N . THR A 1 73 ? -12.356 9.497 9.717 1.00 79.69 73 THR A N 1
ATOM 604 C CA . THR A 1 73 ? -13.681 9.249 10.299 1.00 79.69 73 THR A CA 1
ATOM 605 C C . THR A 1 73 ? -14.143 7.817 10.030 1.00 79.69 73 THR A C 1
ATOM 607 O O . THR A 1 73 ? -14.563 7.108 10.948 1.00 79.69 73 THR A O 1
ATOM 610 N N . VAL A 1 74 ? -14.014 7.361 8.782 1.00 80.19 74 VAL A N 1
ATOM 611 C CA . VAL A 1 74 ? -14.422 6.007 8.386 1.00 80.19 74 VAL A CA 1
ATOM 612 C C . VAL A 1 74 ? -13.542 4.962 9.064 1.00 80.19 74 VAL A C 1
ATOM 614 O O . VAL A 1 74 ? -14.058 4.009 9.651 1.00 80.19 74 VAL A O 1
ATOM 617 N N . LEU A 1 75 ? -12.225 5.168 9.069 1.00 82.56 75 LEU A N 1
ATOM 618 C CA . LEU A 1 75 ? -11.267 4.270 9.704 1.00 82.56 75 LEU A CA 1
ATOM 619 C C . LEU A 1 75 ? -11.559 4.116 11.198 1.00 82.56 75 LEU A C 1
ATOM 621 O O . LEU A 1 75 ? -11.659 2.993 11.687 1.00 82.56 75 LEU A O 1
ATOM 625 N N . LEU A 1 76 ? -11.734 5.226 11.920 1.00 83.75 76 LEU A N 1
ATOM 626 C CA . LEU A 1 76 ? -12.030 5.200 13.353 1.00 83.75 76 LEU A CA 1
ATOM 627 C C . LEU A 1 76 ? -13.326 4.435 13.652 1.00 83.75 76 LEU A C 1
ATOM 629 O O . LEU A 1 76 ? -13.375 3.696 14.635 1.00 83.75 76 LEU A O 1
ATOM 633 N N . SER A 1 77 ? -14.339 4.541 12.786 1.00 83.56 77 SER A N 1
ATOM 634 C CA . SER A 1 77 ? -15.575 3.767 12.933 1.00 83.56 77 SER A CA 1
ATOM 635 C C . SER A 1 77 ? -15.341 2.255 12.778 1.00 83.56 77 SER A C 1
ATOM 637 O O . SER A 1 77 ? -15.855 1.469 13.573 1.00 83.56 77 SER A O 1
ATOM 639 N N . GLN A 1 78 ? -14.500 1.831 11.827 1.00 82.88 78 GLN A N 1
ATOM 640 C CA . GLN A 1 78 ? -14.215 0.414 11.570 1.00 82.88 78 GLN A CA 1
ATOM 641 C C . GLN A 1 78 ? -13.291 -0.219 12.620 1.00 82.88 78 GLN A C 1
ATOM 643 O O . GLN A 1 78 ? -13.420 -1.408 12.921 1.00 82.88 78 GLN A O 1
ATOM 648 N N . LEU A 1 79 ? -12.405 0.570 13.234 1.00 82.81 79 LEU A N 1
ATOM 649 C CA . LEU A 1 79 ? -11.508 0.126 14.310 1.00 82.81 79 LEU A CA 1
ATOM 650 C C . LEU A 1 79 ? -12.232 -0.266 15.607 1.00 82.81 79 LEU A C 1
ATOM 652 O O . LEU A 1 79 ? -11.616 -0.839 16.505 1.00 82.81 79 LEU A O 1
ATOM 656 N N . THR A 1 80 ? -13.536 -0.001 15.709 1.00 78.12 80 THR A N 1
ATOM 657 C CA . THR A 1 80 ? -14.378 -0.531 16.794 1.00 78.12 80 THR A CA 1
ATOM 658 C C . THR A 1 80 ? -14.547 -2.049 16.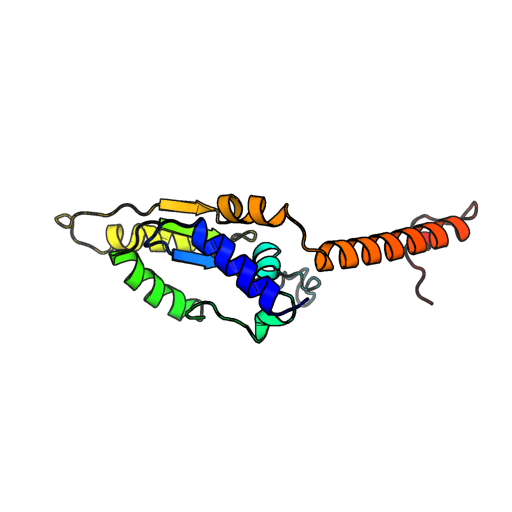707 1.00 78.12 80 THR A C 1
ATOM 660 O O . THR A 1 80 ? -14.642 -2.721 17.733 1.00 78.12 80 THR A O 1
ATOM 663 N N . THR A 1 81 ? -14.563 -2.587 15.485 1.00 80.75 81 THR A N 1
ATOM 664 C CA . THR A 1 81 ? -14.844 -4.001 15.207 1.00 80.75 81 THR A CA 1
ATOM 665 C C . THR A 1 81 ? -13.579 -4.732 14.767 1.00 80.75 81 THR A C 1
ATOM 667 O O . THR A 1 81 ? -13.279 -5.817 15.268 1.00 80.75 81 THR A O 1
ATOM 670 N N . GLN A 1 82 ? -12.801 -4.114 13.878 1.00 85.12 82 GLN A N 1
ATOM 671 C CA . GLN A 1 82 ? -11.607 -4.714 13.292 1.00 85.12 82 GLN A CA 1
ATOM 672 C C . GLN A 1 82 ? -10.368 -4.457 14.141 1.00 85.12 82 GLN A C 1
ATOM 674 O O . GLN A 1 82 ? -10.132 -3.343 14.607 1.00 85.12 82 GLN A O 1
ATOM 679 N N . ARG A 1 83 ? -9.538 -5.493 14.317 1.00 84.62 83 ARG A N 1
ATOM 680 C CA . ARG A 1 83 ? -8.363 -5.445 15.212 1.00 84.62 83 ARG A CA 1
ATOM 681 C C . ARG A 1 83 ? -7.014 -5.491 14.504 1.00 84.62 83 ARG A C 1
ATOM 683 O O . ARG A 1 83 ? -5.970 -5.302 15.136 1.00 84.62 83 ARG A O 1
ATOM 690 N N . HIS A 1 84 ? -7.023 -5.746 13.202 1.00 88.31 84 HIS A N 1
ATOM 691 C CA . HIS A 1 84 ? -5.818 -5.955 12.411 1.00 88.31 84 HIS A CA 1
ATOM 692 C C . HIS A 1 84 ? -5.710 -4.890 11.328 1.00 88.31 84 HIS A C 1
ATOM 694 O O . HIS A 1 84 ? -6.533 -4.847 10.420 1.00 88.31 84 HIS A O 1
ATOM 700 N N . ILE A 1 85 ? -4.688 -4.041 11.420 1.00 89.19 85 ILE A N 1
ATOM 701 C CA . ILE A 1 85 ? -4.383 -3.029 10.409 1.00 89.19 85 ILE A CA 1
ATOM 702 C C . ILE A 1 85 ? -3.153 -3.483 9.627 1.00 89.19 85 ILE A C 1
ATOM 704 O O . ILE A 1 85 ? -2.089 -3.719 10.206 1.00 89.19 85 ILE A O 1
ATOM 708 N N . PHE A 1 86 ? -3.286 -3.558 8.309 1.00 90.00 86 PHE A N 1
ATOM 709 C CA . PHE A 1 86 ? -2.180 -3.717 7.378 1.00 90.00 86 PHE A CA 1
ATOM 710 C C . PHE A 1 86 ? -1.895 -2.387 6.696 1.00 90.00 86 PHE A C 1
ATOM 712 O O . PHE A 1 86 ? -2.811 -1.761 6.173 1.00 90.00 86 PHE A O 1
ATOM 719 N N . ILE A 1 87 ? -0.635 -1.952 6.684 1.00 87.44 87 ILE A N 1
ATOM 720 C CA . ILE A 1 87 ? -0.262 -0.663 6.093 1.00 87.44 87 ILE A CA 1
ATOM 721 C C . ILE A 1 87 ? 0.831 -0.796 5.032 1.00 87.44 87 ILE A C 1
ATOM 723 O O . ILE A 1 87 ? 1.904 -1.342 5.293 1.00 87.44 87 ILE A O 1
ATOM 727 N N . GLY A 1 88 ? 0.548 -0.294 3.832 1.00 86.50 88 GLY A N 1
ATOM 728 C CA . GLY A 1 88 ? 1.516 -0.021 2.775 1.00 86.50 88 GLY A CA 1
ATOM 729 C C . GLY A 1 88 ? 1.795 1.477 2.734 1.00 86.50 88 GLY A C 1
ATOM 730 O O . GLY A 1 88 ? 1.059 2.227 2.102 1.00 86.50 88 GLY A O 1
ATOM 731 N N . ASP A 1 89 ? 2.818 1.912 3.467 1.00 82.12 89 ASP A N 1
ATOM 732 C CA . ASP A 1 89 ? 3.242 3.312 3.558 1.00 82.12 89 ASP A CA 1
ATOM 733 C C . ASP A 1 89 ? 4.771 3.395 3.448 1.00 82.12 89 ASP A C 1
ATOM 735 O O . ASP A 1 89 ? 5.464 3.723 4.413 1.00 82.12 89 ASP A O 1
ATOM 739 N N . GLU A 1 90 ? 5.321 3.057 2.272 1.00 73.12 90 GLU A N 1
ATOM 740 C CA . GLU A 1 90 ? 6.779 3.071 2.037 1.00 73.12 90 GLU A CA 1
ATOM 741 C C . GLU A 1 90 ? 7.391 4.472 2.252 1.00 73.12 90 GLU A C 1
ATOM 743 O O . GLU A 1 90 ? 8.594 4.610 2.480 1.00 73.12 90 GLU A O 1
ATOM 748 N N . LEU A 1 91 ? 6.571 5.527 2.190 1.00 71.75 91 LEU A N 1
ATOM 749 C CA . LEU A 1 91 ? 6.994 6.922 2.324 1.00 71.75 91 LEU A CA 1
ATOM 750 C C . LEU A 1 91 ? 6.759 7.522 3.716 1.00 71.75 91 LEU A C 1
ATOM 752 O O . LEU A 1 91 ? 7.142 8.673 3.935 1.00 71.75 91 LEU A O 1
ATOM 756 N N . GLY A 1 92 ? 6.158 6.777 4.644 1.00 75.69 92 GLY A N 1
ATOM 757 C CA . GLY A 1 92 ? 5.918 7.215 6.019 1.00 75.69 92 GLY A CA 1
ATOM 758 C C . GLY A 1 92 ? 4.879 8.334 6.177 1.00 75.69 92 GLY A C 1
ATOM 759 O O . GLY A 1 92 ? 4.924 9.047 7.182 1.00 75.69 92 GLY A O 1
ATOM 760 N N . ARG A 1 93 ? 3.951 8.499 5.225 1.00 75.50 93 ARG A N 1
ATOM 761 C CA . ARG A 1 93 ? 2.890 9.526 5.216 1.00 75.50 93 ARG A CA 1
ATOM 762 C C . ARG A 1 93 ? 1.974 9.463 6.435 1.00 75.50 93 ARG A C 1
ATOM 764 O O . ARG A 1 93 ? 1.542 10.500 6.931 1.00 75.50 93 ARG A O 1
ATOM 771 N N . PHE A 1 94 ? 1.653 8.260 6.890 1.00 78.06 94 PHE A N 1
ATOM 772 C CA . PHE A 1 94 ? 0.680 8.012 7.950 1.00 78.06 94 PHE A CA 1
ATOM 773 C C . PHE A 1 94 ? 1.316 7.477 9.228 1.00 78.06 94 PHE A C 1
ATOM 775 O O . PHE A 1 94 ? 0.613 7.300 10.217 1.00 78.06 94 PHE A O 1
ATOM 782 N N . SER A 1 95 ? 2.634 7.272 9.240 1.00 75.38 95 SER A N 1
ATOM 783 C CA . SER A 1 95 ? 3.395 6.745 10.380 1.00 75.38 95 SER A CA 1
ATOM 784 C C . SER A 1 95 ? 2.997 7.345 11.742 1.00 75.38 95 SER A C 1
ATOM 786 O O . SER A 1 95 ? 2.731 6.603 12.686 1.00 75.38 95 SER A O 1
ATOM 788 N N . SER A 1 96 ? 2.880 8.673 11.846 1.00 77.94 96 SER A N 1
ATOM 789 C CA . SER A 1 96 ? 2.467 9.360 13.081 1.00 77.94 96 SER A CA 1
ATOM 790 C C . SER A 1 96 ? 0.959 9.285 13.352 1.00 77.94 96 SER A C 1
ATOM 792 O O . SER A 1 96 ? 0.544 9.117 14.500 1.00 77.94 96 SER A O 1
ATOM 794 N N . ARG A 1 97 ? 0.129 9.377 12.305 1.00 83.25 97 ARG A N 1
ATOM 795 C CA . ARG A 1 97 ? -1.341 9.363 12.412 1.00 83.25 97 ARG A CA 1
ATOM 796 C C . ARG A 1 97 ? -1.884 7.993 12.788 1.00 83.25 97 ARG A C 1
ATOM 798 O O . ARG A 1 97 ? -2.791 7.916 13.604 1.00 83.25 97 ARG A O 1
ATOM 805 N N . VAL A 1 98 ? -1.289 6.921 12.274 1.00 83.25 98 VAL A N 1
ATOM 806 C CA . VAL A 1 98 ? -1.703 5.535 12.538 1.00 83.25 98 VAL A CA 1
ATOM 807 C C . VAL A 1 98 ? -1.608 5.203 14.015 1.00 83.25 98 VAL A C 1
ATOM 809 O O . VAL A 1 98 ? -2.527 4.603 14.560 1.00 83.25 98 VAL A O 1
ATOM 812 N N . ILE A 1 99 ? -0.551 5.654 14.691 1.00 83.94 99 ILE A N 1
ATOM 813 C CA . ILE A 1 99 ? -0.435 5.497 16.144 1.00 83.94 99 ILE A CA 1
ATOM 814 C C . ILE A 1 99 ? -1.567 6.259 16.845 1.00 83.94 99 ILE A C 1
ATOM 816 O O . ILE A 1 99 ? -2.183 5.730 17.767 1.00 83.94 99 ILE A O 1
ATOM 820 N N . GLY A 1 100 ? -1.879 7.476 16.391 1.00 86.75 100 GLY A N 1
ATOM 821 C CA . GLY A 1 100 ? -3.015 8.256 16.885 1.00 86.75 100 GLY A CA 1
ATOM 822 C C . GLY A 1 100 ? -4.346 7.517 16.731 1.00 86.75 100 GLY A C 1
ATOM 823 O O . GLY A 1 100 ? -5.067 7.360 17.714 1.00 86.75 100 GLY A O 1
ATOM 824 N N . TRP A 1 101 ? -4.632 6.991 15.539 1.00 86.31 101 TRP A N 1
ATOM 825 C CA . TRP A 1 101 ? -5.838 6.213 15.246 1.00 86.31 101 TRP A CA 1
ATOM 826 C C . TRP A 1 101 ? -5.915 4.940 16.088 1.00 86.31 101 TRP A C 1
ATOM 828 O O . TRP A 1 101 ? -6.946 4.659 16.694 1.00 86.31 101 TRP A O 1
ATOM 838 N N . MET A 1 102 ? -4.801 4.216 16.224 1.00 84.94 102 MET A N 1
ATOM 839 C CA . MET A 1 102 ? -4.729 3.018 17.062 1.00 84.94 102 MET A CA 1
ATOM 840 C C . MET A 1 102 ? -4.980 3.314 18.543 1.00 84.94 102 MET A C 1
ATOM 842 O O . MET A 1 102 ? -5.494 2.479 19.288 1.00 84.94 102 MET A O 1
ATOM 846 N N . ASN A 1 103 ? -4.593 4.507 18.985 1.00 86.50 103 ASN A N 1
ATOM 847 C CA . ASN A 1 103 ? -4.733 4.941 20.366 1.00 86.50 103 ASN A CA 1
ATOM 848 C C . ASN A 1 103 ? -6.058 5.655 20.618 1.00 86.50 103 ASN A C 1
ATOM 850 O O . ASN A 1 103 ? -6.369 5.920 21.777 1.00 86.50 103 ASN A O 1
ATOM 854 N N . HIS A 1 104 ? -6.830 5.950 19.570 1.00 86.19 104 HIS A N 1
ATOM 855 C CA . HIS A 1 104 ? -7.995 6.817 19.648 1.00 86.19 104 HIS A CA 1
ATOM 856 C C . HIS A 1 104 ? -9.001 6.323 20.686 1.00 86.19 104 HIS A C 1
ATOM 858 O O . HIS A 1 104 ? -9.336 7.078 21.595 1.00 86.19 104 HIS A O 1
ATOM 864 N N . GLN A 1 105 ? -9.389 5.041 20.637 1.00 83.00 105 GLN A N 1
ATOM 865 C CA . GLN A 1 105 ? -10.283 4.446 21.639 1.00 83.00 105 GLN A CA 1
ATOM 866 C C . GLN A 1 105 ? -9.721 4.650 23.055 1.00 83.00 105 GLN A C 1
ATOM 868 O O . GLN A 1 105 ? -10.396 5.159 23.939 1.00 83.00 105 GLN A O 1
ATOM 873 N N . ARG A 1 106 ? -8.438 4.335 23.258 1.00 81.75 106 ARG A N 1
ATOM 874 C CA . ARG A 1 106 ? -7.788 4.374 24.578 1.00 81.75 106 ARG A CA 1
ATOM 875 C C . ARG A 1 106 ? -7.698 5.775 25.173 1.00 81.75 106 ARG A C 1
ATOM 877 O O . ARG A 1 106 ? -7.633 5.890 26.396 1.00 81.75 106 ARG A O 1
ATOM 884 N N . ASN A 1 107 ? -7.663 6.789 24.314 1.00 84.88 107 ASN A N 1
ATOM 885 C CA . ASN A 1 107 ? -7.531 8.193 24.684 1.00 84.88 107 ASN A CA 1
ATOM 886 C C . ASN A 1 107 ? -8.886 8.906 24.824 1.00 84.88 107 ASN A C 1
ATOM 888 O O . ASN A 1 107 ? -8.919 10.008 25.362 1.00 84.88 107 ASN A O 1
ATOM 892 N N . THR A 1 108 ? -9.978 8.314 24.332 1.00 84.25 108 THR A N 1
ATOM 893 C CA . THR A 1 108 ? -11.307 8.953 24.284 1.00 84.25 108 THR A CA 1
ATOM 894 C C . THR A 1 108 ? -12.360 8.248 25.137 1.00 84.25 108 THR A C 1
ATOM 896 O O . THR A 1 108 ? -13.361 8.868 25.487 1.00 84.25 108 THR A O 1
ATOM 899 N N . THR A 1 109 ? -12.154 6.983 25.517 1.00 83.69 109 THR A N 1
ATOM 900 C CA . THR A 1 109 ? -13.094 6.240 26.370 1.00 83.69 109 THR A CA 1
ATOM 901 C C . THR A 1 109 ? -12.786 6.390 27.860 1.00 83.69 109 THR A C 1
ATOM 903 O O . THR A 1 109 ? -11.631 6.562 28.254 1.00 83.69 109 THR A O 1
ATOM 906 N N . SER A 1 110 ? -13.819 6.245 28.698 1.00 84.50 110 SER A N 1
ATOM 907 C CA . SER A 1 110 ? -13.686 6.246 30.161 1.00 84.50 110 SER A CA 1
ATOM 908 C C . SER A 1 110 ? -12.761 5.129 30.664 1.00 84.50 110 SER A C 1
ATOM 910 O O . SER A 1 110 ? -12.547 4.121 29.986 1.00 84.50 110 SER A O 1
ATOM 912 N N . PHE A 1 111 ? -12.238 5.296 31.881 1.00 78.81 111 PHE A N 1
ATOM 913 C CA . PHE A 1 111 ? -11.365 4.322 32.535 1.00 78.81 111 PHE A CA 1
ATOM 914 C C . PHE A 1 111 ? -12.019 2.938 32.676 1.00 78.81 111 PHE A C 1
ATOM 916 O O . PHE A 1 111 ? -11.349 1.935 32.447 1.00 78.81 111 PHE A O 1
ATOM 923 N N . ASP A 1 112 ? -13.324 2.892 32.954 1.00 84.81 112 ASP A N 1
ATOM 924 C CA . ASP A 1 112 ? -14.077 1.646 33.163 1.00 84.81 112 ASP A CA 1
ATOM 925 C C . ASP A 1 112 ? -14.408 0.897 31.859 1.00 84.81 112 ASP A C 1
ATOM 927 O O . ASP A 1 112 ? -14.975 -0.195 31.879 1.00 84.81 112 ASP A O 1
ATOM 931 N N . THR A 1 113 ? -14.072 1.469 30.698 1.00 82.00 113 THR A N 1
ATOM 932 C CA . THR A 1 113 ? -14.296 0.824 29.400 1.00 82.00 113 THR A CA 1
ATOM 933 C C . THR A 1 113 ? -13.145 -0.123 29.069 1.00 82.00 113 THR A C 1
ATOM 935 O O . THR A 1 113 ? -11.973 0.255 29.125 1.00 82.00 113 THR A O 1
ATOM 938 N N . ILE A 1 114 ? -13.470 -1.354 28.661 1.00 81.06 114 ILE A N 1
AT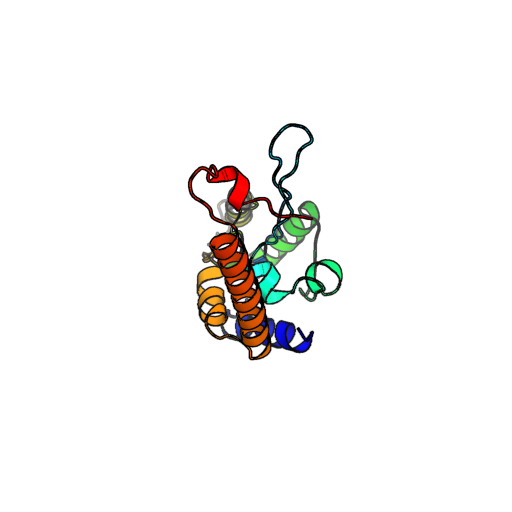OM 939 C CA . ILE A 1 114 ? -12.471 -2.331 28.214 1.00 81.06 114 ILE A CA 1
ATOM 940 C C . ILE A 1 114 ? -11.767 -1.793 26.962 1.00 81.06 114 ILE A C 1
ATOM 942 O O . ILE A 1 114 ? -12.378 -1.601 25.910 1.00 81.06 114 ILE A O 1
ATOM 946 N N . LYS A 1 115 ? -10.456 -1.566 27.075 1.00 81.06 115 LYS A N 1
ATOM 947 C CA . LYS A 1 115 ? -9.614 -1.078 25.978 1.00 81.06 115 LYS A CA 1
ATOM 948 C C . LYS A 1 115 ? -9.226 -2.234 25.067 1.00 81.06 115 LYS A C 1
ATOM 950 O O . LYS A 1 115 ? -8.722 -3.258 25.530 1.00 81.06 115 LYS A O 1
ATOM 955 N N . HIS A 1 116 ? -9.411 -2.059 23.767 1.00 79.81 116 HIS A N 1
ATOM 956 C CA . HIS A 1 116 ? -8.965 -3.020 22.771 1.00 79.81 116 HIS A CA 1
ATOM 957 C C . HIS A 1 116 ? -7.593 -2.625 22.229 1.00 79.81 116 HIS A C 1
ATOM 959 O O . HIS A 1 116 ? -7.250 -1.449 22.100 1.00 79.81 116 HIS A O 1
ATOM 965 N N . HIS A 1 117 ? -6.780 -3.638 21.940 1.00 82.06 117 HIS A N 1
ATOM 966 C CA . HIS A 1 117 ? -5.458 -3.454 21.362 1.00 82.06 117 HIS A CA 1
ATOM 967 C C . HIS A 1 117 ? -5.507 -3.809 19.883 1.00 82.06 117 HIS A C 1
ATOM 969 O O . HIS A 1 117 ? 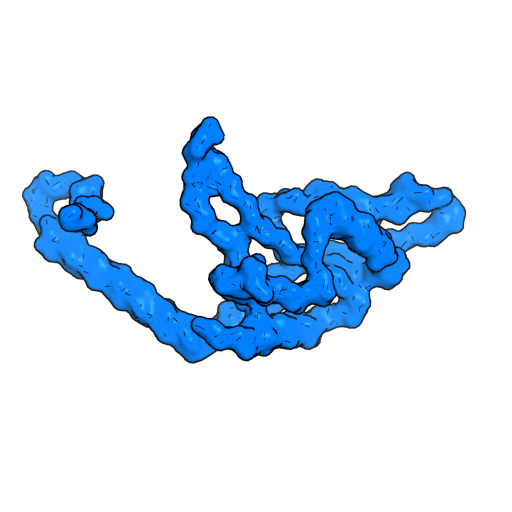-5.887 -4.918 19.509 1.00 82.06 117 HIS A O 1
ATOM 975 N N . LEU A 1 118 ? -5.115 -2.844 19.060 1.00 86.81 118 LEU A N 1
ATOM 976 C CA . LEU A 1 118 ? -4.998 -3.002 17.621 1.00 86.81 118 LEU A CA 1
ATOM 977 C C . LEU A 1 118 ? -3.593 -3.497 17.286 1.00 86.81 118 LEU A C 1
ATOM 979 O O . LEU A 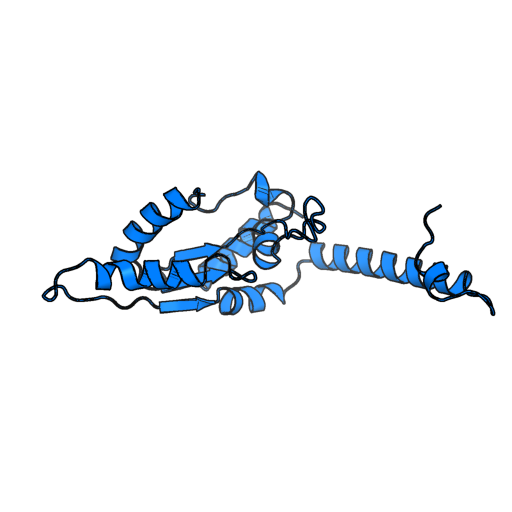1 118 ? -2.610 -3.090 17.910 1.00 86.81 118 LEU A O 1
ATOM 983 N N . SER A 1 119 ? -3.501 -4.363 16.286 1.00 88.44 119 SER A N 1
ATOM 984 C CA . SER A 1 119 ? -2.225 -4.794 15.721 1.00 88.44 119 SER A CA 1
ATOM 985 C C . SER A 1 119 ? -1.952 -4.041 14.425 1.00 88.44 119 SER A C 1
ATOM 987 O O . SER A 1 119 ? -2.856 -3.840 13.615 1.00 88.44 119 SER A O 1
ATOM 989 N N . LEU A 1 120 ? -0.698 -3.634 14.239 1.00 88.88 120 LEU A N 1
ATOM 990 C CA . LEU A 1 120 ? -0.228 -2.979 13.025 1.00 88.88 120 LEU A CA 1
ATOM 991 C C . LEU A 1 120 ? 0.815 -3.859 12.350 1.00 88.88 120 LEU A C 1
ATOM 993 O O . LEU A 1 120 ? 1.852 -4.169 12.940 1.00 88.88 120 LEU A O 1
ATOM 997 N N . THR A 1 121 ? 0.548 -4.239 11.106 1.00 90.38 121 THR A N 1
ATOM 998 C CA . THR A 1 121 ? 1.425 -5.099 10.314 1.00 90.38 121 THR A CA 1
ATOM 999 C C . THR A 1 121 ? 1.797 -4.402 9.007 1.00 90.38 121 THR A C 1
ATOM 1001 O O . THR A 1 121 ? 0.918 -3.898 8.312 1.00 90.38 121 THR A O 1
ATOM 1004 N N . PRO A 1 122 ? 3.081 -4.370 8.614 1.00 89.44 122 PRO A N 1
ATOM 1005 C CA . PRO A 1 122 ? 3.450 -3.885 7.290 1.00 89.44 122 PRO A CA 1
ATOM 1006 C C . PRO A 1 122 ? 2.825 -4.766 6.203 1.00 89.44 122 PRO A C 1
ATOM 1008 O O . PRO A 1 122 ? 3.044 -5.980 6.198 1.00 89.44 122 PRO A O 1
ATOM 1011 N N . LEU A 1 123 ? 2.096 -4.158 5.264 1.00 89.75 123 LEU A N 1
ATOM 1012 C CA . LEU A 1 123 ? 1.473 -4.854 4.132 1.00 89.75 123 LEU A CA 1
ATOM 1013 C C . LEU A 1 123 ? 2.521 -5.580 3.278 1.00 89.75 123 LEU A C 1
ATOM 1015 O O . LEU A 1 123 ? 2.274 -6.685 2.800 1.00 89.75 123 LEU A O 1
ATOM 1019 N N . ALA A 1 124 ? 3.726 -5.011 3.199 1.00 87.69 124 ALA A N 1
ATOM 1020 C CA . ALA A 1 124 ? 4.914 -5.603 2.597 1.00 87.69 124 ALA A CA 1
ATOM 1021 C C . ALA A 1 124 ? 5.149 -7.075 2.989 1.00 87.69 124 ALA A C 1
ATOM 1023 O O . ALA A 1 124 ? 5.593 -7.862 2.156 1.00 87.69 124 ALA A O 1
ATOM 1024 N N . LYS A 1 125 ? 4.823 -7.486 4.227 1.00 88.69 125 LYS A N 1
ATOM 1025 C CA . LYS A 1 125 ? 4.998 -8.881 4.674 1.00 88.69 125 LYS A CA 1
ATOM 1026 C C . LYS A 1 125 ? 4.154 -9.876 3.877 1.00 88.69 125 LYS A C 1
ATOM 1028 O O . LYS A 1 125 ? 4.593 -11.001 3.671 1.00 88.69 125 LYS A O 1
ATOM 1033 N N . VAL A 1 126 ? 2.970 -9.456 3.443 1.00 90.12 126 VAL A N 1
ATOM 1034 C CA . VAL A 1 126 ? 2.036 -10.273 2.658 1.00 90.12 126 VAL A CA 1
ATOM 1035 C C . VAL A 1 126 ? 2.242 -10.019 1.166 1.00 90.12 126 VAL A C 1
ATOM 1037 O O . VAL A 1 126 ? 2.255 -10.940 0.353 1.00 90.12 126 VAL A O 1
ATOM 1040 N N . LEU A 1 127 ? 2.467 -8.758 0.797 1.00 89.12 127 LEU A N 1
ATOM 1041 C CA . LEU A 1 127 ? 2.508 -8.330 -0.593 1.00 89.12 127 LEU A CA 1
ATOM 1042 C C . LEU A 1 127 ? 3.835 -8.654 -1.293 1.00 89.12 127 LEU A C 1
ATOM 1044 O O . LEU A 1 127 ? 3.833 -9.047 -2.459 1.00 89.12 127 LEU A O 1
ATOM 1048 N N . HIS A 1 128 ? 4.981 -8.533 -0.617 1.00 89.88 128 HIS A N 1
ATOM 1049 C CA . HIS A 1 128 ? 6.282 -8.769 -1.253 1.00 89.88 128 HIS A CA 1
ATOM 1050 C C . HIS A 1 128 ? 6.466 -10.208 -1.761 1.00 89.88 128 HIS A C 1
ATOM 1052 O O . HIS A 1 128 ? 6.944 -10.349 -2.889 1.00 89.88 128 HIS A O 1
ATOM 1058 N N . PRO A 1 129 ? 6.059 -11.268 -1.032 1.00 90.06 129 PRO A N 1
ATOM 1059 C CA . PRO A 1 129 ? 6.075 -12.632 -1.563 1.00 90.06 129 PRO A CA 1
ATOM 1060 C C . PRO A 1 129 ? 5.275 -12.786 -2.865 1.00 90.06 129 PRO A C 1
ATOM 1062 O O . PRO A 1 129 ? 5.752 -13.415 -3.810 1.00 90.06 129 PRO A O 1
ATOM 1065 N N . LEU A 1 130 ? 4.106 -12.143 -2.966 1.00 86.19 130 LEU A N 1
ATOM 1066 C CA . LEU A 1 130 ? 3.273 -12.160 -4.176 1.00 86.19 130 LEU A CA 1
ATOM 1067 C C . LEU A 1 130 ? 3.955 -11.453 -5.361 1.00 86.19 130 LEU A C 1
ATOM 1069 O O . LEU A 1 130 ? 3.808 -11.864 -6.512 1.00 86.19 130 LEU A O 1
ATOM 1073 N N . ARG A 1 131 ? 4.757 -10.414 -5.094 1.00 84.06 131 ARG A N 1
ATOM 1074 C CA . ARG A 1 131 ? 5.493 -9.641 -6.115 1.00 84.06 131 ARG A CA 1
ATOM 1075 C C . ARG A 1 131 ? 6.673 -10.393 -6.733 1.00 84.06 131 ARG A C 1
ATOM 1077 O O . ARG A 1 131 ? 7.165 -9.957 -7.785 1.00 84.06 131 ARG A O 1
ATOM 1084 N N . VAL A 1 132 ? 7.139 -11.473 -6.098 1.00 83.75 132 VAL A N 1
ATOM 1085 C CA . VAL A 1 132 ? 8.217 -12.332 -6.619 1.00 83.75 132 VAL A CA 1
ATOM 1086 C C . VAL A 1 132 ? 7.744 -13.087 -7.860 1.00 83.75 132 VAL A C 1
ATOM 1088 O O . VAL A 1 132 ? 8.499 -13.221 -8.823 1.00 83.75 132 VAL A O 1
ATOM 1091 N N . ILE A 1 133 ? 6.481 -13.518 -7.877 1.00 76.69 133 ILE A N 1
ATOM 1092 C CA . ILE A 1 133 ? 5.899 -14.250 -9.001 1.00 76.69 133 ILE A CA 1
ATOM 1093 C C . ILE A 1 133 ? 5.510 -13.246 -10.092 1.00 76.69 133 ILE A C 1
ATOM 1095 O O . ILE A 1 133 ? 4.604 -12.429 -9.926 1.00 76.69 133 ILE A O 1
ATOM 1099 N N . LYS A 1 134 ? 6.230 -13.283 -11.218 1.00 79.12 134 LYS A N 1
ATOM 1100 C CA . LYS A 1 134 ? 6.005 -12.385 -12.358 1.00 79.12 134 LYS A CA 1
ATOM 1101 C C . LYS A 1 134 ? 5.051 -13.000 -13.369 1.00 79.12 134 LYS A C 1
ATOM 1103 O O . LYS A 1 134 ? 5.214 -14.147 -13.773 1.00 79.12 134 LYS A O 1
ATOM 1108 N N . SER A 1 135 ? 4.099 -12.194 -13.826 1.00 78.62 135 SER A N 1
ATOM 1109 C CA . SER A 1 135 ? 3.255 -12.529 -14.975 1.00 78.62 135 SER A CA 1
ATOM 1110 C C . SER A 1 135 ? 4.062 -12.557 -16.281 1.00 78.62 135 SER A C 1
ATOM 1112 O O . SER A 1 135 ? 5.122 -11.932 -16.388 1.00 78.62 135 SER A O 1
ATOM 1114 N N . ALA A 1 136 ? 3.544 -13.234 -17.310 1.00 80.62 136 ALA A N 1
ATOM 1115 C CA . ALA A 1 136 ? 4.160 -13.239 -18.639 1.00 80.62 136 ALA A CA 1
ATOM 1116 C C . ALA A 1 136 ? 4.327 -11.812 -19.208 1.00 80.62 136 ALA A C 1
ATOM 1118 O O . ALA A 1 136 ? 5.384 -11.482 -19.749 1.00 80.62 136 ALA A O 1
ATOM 1119 N N . ASP A 1 137 ? 3.334 -10.941 -18.994 1.00 78.06 137 ASP A N 1
ATOM 1120 C CA . ASP A 1 137 ? 3.366 -9.521 -19.371 1.00 78.06 137 ASP A CA 1
ATOM 1121 C C . ASP A 1 137 ? 4.484 -8.740 -18.660 1.00 78.06 137 ASP A C 1
ATOM 1123 O O . ASP A 1 137 ? 5.160 -7.910 -19.271 1.00 78.06 137 ASP A O 1
ATOM 1127 N N . GLU A 1 138 ? 4.696 -8.987 -17.363 1.00 73.44 138 GLU A N 1
ATOM 1128 C CA . GLU A 1 138 ? 5.801 -8.386 -16.604 1.00 73.44 138 GLU A CA 1
ATOM 1129 C C . GLU A 1 138 ? 7.147 -8.803 -17.166 1.00 73.44 138 GLU A C 1
ATOM 1131 O O . GLU A 1 138 ? 8.011 -7.956 -17.387 1.00 73.44 138 GLU A O 1
ATOM 1136 N N . ILE A 1 139 ? 7.307 -10.097 -17.436 1.00 79.38 139 ILE A N 1
ATOM 1137 C CA . ILE A 1 139 ? 8.535 -10.640 -18.008 1.00 79.38 139 ILE A CA 1
ATOM 1138 C C . ILE A 1 139 ? 8.795 -10.003 -19.377 1.00 79.38 139 ILE A C 1
ATOM 1140 O O . ILE A 1 139 ? 9.929 -9.614 -19.662 1.00 79.38 139 ILE A O 1
ATOM 1144 N N . ALA A 1 140 ? 7.763 -9.841 -20.211 1.00 81.31 140 ALA A N 1
ATOM 1145 C CA . ALA A 1 140 ? 7.879 -9.181 -21.509 1.00 81.31 140 ALA A CA 1
ATOM 1146 C C . ALA A 1 140 ? 8.339 -7.717 -21.375 1.00 81.31 140 ALA A C 1
ATOM 1148 O O . ALA A 1 140 ? 9.270 -7.297 -22.065 1.00 81.31 140 ALA A O 1
ATOM 1149 N N . LYS A 1 141 ? 7.760 -6.956 -20.438 1.00 79.31 141 LYS A N 1
ATOM 1150 C CA . LYS A 1 141 ? 8.175 -5.572 -20.155 1.00 79.31 141 LYS A CA 1
ATOM 1151 C C . LYS A 1 141 ? 9.602 -5.483 -19.619 1.00 79.31 141 LYS A C 1
ATOM 1153 O O . LYS A 1 141 ? 10.367 -4.633 -20.069 1.00 79.31 141 LYS A O 1
ATOM 1158 N N . THR A 1 142 ? 9.989 -6.365 -18.698 1.00 76.19 142 THR A N 1
ATOM 1159 C CA . THR A 1 142 ? 11.364 -6.419 -18.186 1.00 76.19 142 THR A CA 1
ATOM 1160 C C . THR A 1 142 ? 12.347 -6.729 -19.312 1.00 76.19 142 THR A C 1
ATOM 1162 O O . THR A 1 142 ? 13.363 -6.050 -19.423 1.00 76.19 142 THR A O 1
ATOM 1165 N N . LYS A 1 143 ? 12.030 -7.677 -20.203 1.00 80.88 143 LYS A N 1
ATOM 1166 C CA . LYS A 1 143 ? 12.853 -7.974 -21.387 1.00 80.88 143 LYS A CA 1
ATOM 1167 C C . LYS A 1 143 ? 12.999 -6.760 -22.308 1.00 80.88 143 LYS A C 1
ATOM 1169 O O . LYS A 1 143 ? 14.104 -6.489 -22.770 1.00 80.88 143 LYS A O 1
ATOM 1174 N N . ALA A 1 144 ? 11.922 -6.010 -22.540 1.00 81.75 144 ALA A N 1
ATOM 1175 C CA . ALA A 1 144 ? 11.970 -4.783 -23.334 1.00 81.75 144 ALA A CA 1
ATOM 1176 C C . ALA A 1 144 ? 12.857 -3.701 -22.686 1.00 81.75 144 ALA A C 1
ATOM 1178 O O . ALA A 1 144 ? 13.681 -3.096 -23.370 1.00 81.75 144 ALA A O 1
ATOM 1179 N N . ALA A 1 145 ? 12.749 -3.502 -21.368 1.00 78.12 145 ALA A N 1
ATOM 1180 C CA . ALA A 1 145 ? 13.584 -2.554 -20.627 1.00 78.12 145 ALA A CA 1
ATOM 1181 C C . ALA A 1 145 ? 15.069 -2.958 -20.626 1.00 78.12 145 ALA A C 1
ATOM 1183 O O . ALA A 1 145 ? 15.940 -2.115 -20.839 1.00 78.12 145 ALA A O 1
ATOM 1184 N N . VAL A 1 146 ? 15.360 -4.252 -20.445 1.00 80.94 146 VAL A N 1
ATOM 1185 C CA . VAL A 1 146 ? 16.721 -4.795 -20.561 1.00 80.94 146 VAL A CA 1
ATOM 1186 C C . VAL A 1 146 ? 17.270 -4.533 -21.959 1.00 80.94 146 VAL A C 1
ATOM 1188 O O . VAL A 1 146 ? 18.379 -4.024 -22.070 1.00 80.94 146 VAL A O 1
ATOM 1191 N N . LYS A 1 147 ? 16.487 -4.797 -23.013 1.00 81.12 147 LYS A N 1
ATOM 1192 C CA . LYS A 1 147 ? 16.898 -4.533 -24.397 1.00 81.12 147 LYS A CA 1
ATOM 1193 C C . LYS A 1 147 ? 17.253 -3.058 -24.614 1.00 81.12 147 LYS A C 1
ATOM 1195 O O . LYS A 1 147 ? 18.353 -2.766 -25.072 1.00 81.12 147 LYS A O 1
ATOM 1200 N N . ALA A 1 148 ? 16.378 -2.140 -24.203 1.00 78.00 148 ALA A N 1
ATOM 1201 C CA . ALA A 1 148 ? 16.631 -0.703 -24.305 1.00 78.00 148 ALA A CA 1
ATOM 1202 C C . ALA A 1 148 ? 17.910 -0.281 -23.556 1.00 78.00 148 ALA A C 1
ATOM 1204 O O . ALA A 1 148 ? 18.716 0.477 -24.091 1.00 78.00 148 ALA A O 1
ATOM 1205 N N . SER A 1 149 ? 18.137 -0.823 -22.353 1.00 77.25 149 SER A N 1
ATOM 1206 C CA . SER A 1 149 ? 19.360 -0.571 -21.583 1.00 77.25 149 SER A CA 1
ATOM 1207 C C . SER A 1 149 ? 20.606 -1.119 -22.285 1.00 77.25 149 SER A C 1
ATOM 1209 O O . SER A 1 149 ? 21.608 -0.419 -22.412 1.00 77.25 149 SER A O 1
ATOM 1211 N N . THR A 1 150 ? 20.548 -2.346 -22.817 1.00 80.44 150 THR A N 1
ATOM 1212 C CA . THR A 1 150 ? 21.673 -2.938 -23.557 1.00 80.44 150 THR A CA 1
ATOM 1213 C C . THR A 1 150 ? 22.001 -2.169 -24.831 1.00 80.44 150 THR A C 1
ATOM 1215 O O . THR A 1 150 ? 23.177 -2.002 -25.150 1.00 80.44 150 THR A O 1
ATOM 1218 N N . ASP A 1 151 ? 20.988 -1.667 -25.536 1.00 78.94 151 ASP A N 1
ATOM 1219 C CA . ASP A 1 151 ? 21.178 -0.866 -26.742 1.00 78.94 151 ASP A CA 1
ATOM 1220 C C . ASP A 1 151 ? 21.780 0.503 -26.391 1.00 78.94 151 ASP A C 1
ATOM 1222 O O . ASP A 1 151 ? 22.738 0.928 -27.036 1.00 78.94 151 ASP A O 1
ATOM 1226 N N . GLY A 1 152 ? 21.314 1.134 -25.305 1.00 72.94 152 GLY A N 1
ATOM 1227 C CA . GLY A 1 152 ? 21.901 2.362 -24.764 1.00 72.94 152 GLY A CA 1
ATOM 1228 C C . GLY A 1 152 ? 23.363 2.183 -24.345 1.00 72.94 152 GLY A C 1
ATOM 1229 O O . GLY A 1 152 ? 24.225 2.952 -24.766 1.00 72.94 152 GLY A O 1
ATOM 1230 N N . HIS A 1 153 ? 23.680 1.126 -23.592 1.00 74.06 153 HIS A N 1
ATOM 1231 C CA . HIS A 1 153 ? 25.060 0.801 -23.226 1.00 74.06 153 HIS A CA 1
ATOM 1232 C C . HIS A 1 153 ? 25.940 0.555 -24.457 1.00 74.06 153 HIS A C 1
ATOM 1234 O O . HIS A 1 153 ? 27.065 1.050 -24.501 1.00 74.06 153 HIS A O 1
ATOM 1240 N N . ARG A 1 154 ? 25.434 -0.155 -25.476 1.00 76.94 154 ARG A N 1
ATOM 1241 C CA . ARG A 1 154 ? 26.171 -0.397 -26.725 1.00 76.94 154 ARG A CA 1
ATOM 1242 C C . ARG A 1 154 ? 26.454 0.905 -27.475 1.00 76.94 154 ARG A C 1
ATOM 1244 O O . ARG A 1 154 ? 27.581 1.097 -27.921 1.00 76.94 154 ARG A O 1
ATOM 1251 N N . ALA A 1 155 ? 25.472 1.798 -27.575 1.00 76.38 155 ALA A N 1
ATOM 1252 C CA . ALA A 1 155 ? 25.637 3.099 -28.218 1.00 76.38 155 ALA A CA 1
ATOM 1253 C C . ALA A 1 155 ? 26.693 3.955 -27.500 1.00 76.38 155 ALA A C 1
ATOM 1255 O O . ALA A 1 155 ? 27.578 4.518 -28.143 1.00 76.38 155 ALA A O 1
ATOM 1256 N N . VAL A 1 156 ? 26.665 3.978 -26.163 1.00 74.56 156 VAL A N 1
ATOM 1257 C CA . VAL A 1 156 ? 27.679 4.672 -25.357 1.00 74.56 156 VAL A CA 1
ATOM 1258 C C . VAL A 1 156 ? 29.069 4.082 -25.593 1.00 74.56 156 VAL A C 1
ATOM 1260 O O . VAL A 1 156 ? 30.010 4.822 -25.862 1.00 74.56 156 VAL A O 1
ATOM 1263 N N . MET A 1 157 ? 29.205 2.753 -25.558 1.00 79.56 157 MET A N 1
ATOM 1264 C CA . MET A 1 157 ? 30.487 2.083 -25.802 1.00 79.56 157 MET A CA 1
ATOM 1265 C C . MET A 1 157 ? 31.048 2.373 -27.201 1.00 79.56 157 MET A C 1
ATOM 1267 O O . MET A 1 157 ? 32.254 2.546 -27.338 1.00 79.56 157 MET A O 1
ATOM 1271 N N . GLN A 1 158 ? 30.194 2.464 -28.224 1.00 79.19 158 GLN A N 1
ATOM 1272 C CA . GLN A 1 158 ? 30.597 2.817 -29.591 1.00 79.19 158 GLN A CA 1
ATOM 1273 C C . GLN A 1 158 ? 31.018 4.289 -29.731 1.00 79.19 158 GLN A C 1
ATOM 1275 O O . GLN A 1 158 ? 31.861 4.609 -30.570 1.00 79.19 158 GLN A O 1
ATOM 1280 N N . ALA A 1 159 ? 30.448 5.184 -28.921 1.00 73.69 159 ALA A N 1
ATOM 1281 C CA . ALA A 1 159 ? 30.749 6.614 -28.941 1.00 73.69 159 ALA A CA 1
ATOM 1282 C C . ALA A 1 159 ? 31.981 6.999 -28.095 1.00 73.69 159 ALA A C 1
ATOM 1284 O O . ALA A 1 159 ? 32.578 8.054 -28.323 1.00 73.69 159 ALA A O 1
ATOM 1285 N N . CYS A 1 160 ? 32.383 6.161 -27.134 1.00 66.06 160 CYS A N 1
ATOM 1286 C CA . CYS A 1 160 ? 33.541 6.399 -26.274 1.00 66.06 160 CYS A CA 1
ATOM 1287 C C . CYS A 1 160 ? 34.858 6.400 -27.074 1.00 66.06 160 CYS A C 1
ATOM 1289 O O . CYS A 1 160 ? 35.287 5.373 -27.598 1.00 66.06 160 CYS A O 1
ATOM 1291 N N . LYS A 1 161 ? 35.544 7.549 -27.107 1.00 70.62 161 LYS A N 1
ATOM 1292 C CA . LYS A 1 161 ? 36.905 7.708 -27.647 1.00 70.62 161 LYS A CA 1
ATOM 1293 C C . LYS A 1 161 ? 37.849 8.257 -26.566 1.00 70.62 161 LYS A C 1
ATOM 1295 O O . LYS A 1 161 ? 37.381 8.956 -25.663 1.00 70.62 161 LYS A O 1
ATOM 1300 N N . PRO A 1 162 ? 39.166 7.980 -26.636 1.00 61.38 162 PRO A N 1
ATOM 1301 C CA . P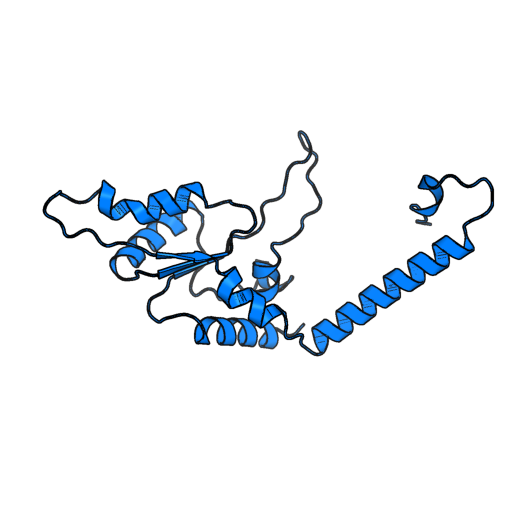RO A 1 162 ? 40.139 8.571 -25.717 1.00 61.38 162 PRO A CA 1
ATOM 1302 C C . PRO A 1 162 ? 40.047 10.106 -25.740 1.00 61.38 162 PRO A C 1
ATOM 1304 O O . PRO A 1 162 ? 40.093 10.705 -26.812 1.00 61.38 162 PRO A O 1
ATOM 1307 N N . GLY A 1 163 ? 39.887 10.731 -24.569 1.00 67.19 163 GLY A N 1
ATOM 1308 C CA . GLY A 1 163 ? 39.726 12.187 -24.420 1.00 67.19 163 GLY A CA 1
ATOM 1309 C C . GLY A 1 163 ? 38.288 12.684 -24.204 1.00 67.19 163 GLY A C 1
ATOM 1310 O O . GLY A 1 163 ? 38.094 13.877 -23.987 1.00 67.19 163 GLY A O 1
ATOM 1311 N N . VAL A 1 164 ? 37.278 11.805 -24.217 1.00 61.84 164 VAL A N 1
ATOM 1312 C CA . VAL A 1 164 ? 35.885 12.162 -23.889 1.00 61.84 164 VAL A CA 1
ATOM 1313 C C . VAL A 1 164 ? 35.653 12.079 -22.372 1.00 61.84 164 VAL A C 1
ATOM 1315 O O . VAL A 1 164 ? 35.827 11.019 -21.773 1.00 61.84 164 VAL A O 1
ATOM 1318 N N . ASN A 1 165 ? 35.247 13.187 -21.736 1.00 54.91 165 ASN A N 1
ATOM 1319 C CA . ASN A 1 165 ? 34.887 13.204 -20.311 1.00 54.91 165 ASN A CA 1
ATOM 1320 C C . ASN A 1 165 ? 33.615 12.381 -20.055 1.00 54.91 165 ASN A C 1
ATOM 1322 O O . ASN A 1 165 ? 32.659 12.451 -20.826 1.00 54.91 165 ASN A O 1
ATOM 1326 N N . GLY A 1 166 ? 33.568 11.658 -18.930 1.00 52.22 166 GLY A N 1
ATOM 1327 C CA . GLY A 1 166 ? 32.470 10.738 -18.598 1.00 52.22 166 GLY A CA 1
ATOM 1328 C C . GLY A 1 166 ? 31.072 11.368 -18.585 1.00 52.22 166 GLY A C 1
ATOM 1329 O O . GLY A 1 166 ? 30.102 10.662 -18.824 1.00 52.22 166 GLY A O 1
ATOM 1330 N N . SER A 1 167 ? 30.958 12.687 -18.389 1.00 50.34 167 SER A N 1
ATOM 1331 C CA . SER A 1 167 ? 29.701 13.443 -18.478 1.00 50.34 167 SER A CA 1
ATOM 1332 C C . SER A 1 167 ? 29.135 13.557 -19.901 1.00 50.34 167 SER A C 1
ATOM 1334 O O . SER A 1 167 ? 27.919 13.633 -20.052 1.00 50.34 167 SER A O 1
ATOM 1336 N N . LEU A 1 168 ? 29.979 13.522 -20.939 1.00 47.91 168 LEU A N 1
ATOM 1337 C CA . LEU A 1 168 ? 29.556 13.620 -22.343 1.00 47.91 168 LEU A CA 1
ATOM 1338 C C . LEU A 1 168 ? 28.966 12.296 -22.862 1.00 47.91 168 LEU A C 1
ATOM 1340 O O . LEU A 1 168 ? 28.128 12.292 -23.756 1.00 47.91 168 LEU A O 1
ATOM 1344 N N . CYS A 1 169 ? 29.356 11.166 -22.269 1.00 49.88 169 CYS A N 1
ATOM 1345 C CA . CYS A 1 169 ? 28.862 9.841 -22.651 1.00 49.88 169 CYS A CA 1
ATOM 1346 C C . CYS A 1 169 ? 27.440 9.545 -22.142 1.00 49.88 169 CYS A C 1
ATOM 1348 O O . CYS A 1 169 ? 26.773 8.666 -22.675 1.00 49.88 169 CYS A O 1
ATOM 1350 N N . ILE A 1 170 ? 26.967 10.264 -21.119 1.00 51.91 170 ILE A N 1
ATOM 1351 C CA . ILE A 1 170 ? 25.650 10.042 -20.488 1.00 51.91 170 ILE A CA 1
ATOM 1352 C C . ILE A 1 170 ? 24.544 10.882 -21.149 1.00 51.91 170 ILE A C 1
ATOM 1354 O O . ILE A 1 170 ? 23.364 10.673 -20.879 1.00 51.91 170 ILE A O 1
ATOM 1358 N N . GLY A 1 171 ? 24.916 11.831 -22.013 1.00 46.94 171 GLY A N 1
ATOM 1359 C CA . GLY A 1 171 ? 24.011 12.769 -22.671 1.00 46.94 171 GLY A CA 1
ATOM 1360 C C . GLY A 1 171 ? 24.107 12.696 -24.190 1.00 46.94 171 GLY A C 1
ATOM 1361 O O . GLY A 1 171 ? 24.593 13.633 -24.806 1.00 46.94 171 GLY A O 1
ATOM 1362 N N . TYR A 1 172 ? 23.629 11.610 -24.796 1.00 34.34 172 TYR A N 1
ATOM 1363 C CA . TYR A 1 172 ? 23.238 11.623 -26.208 1.00 34.34 172 TYR A CA 1
ATOM 1364 C C . TYR A 1 172 ? 21.707 11.621 -26.281 1.00 34.34 172 TYR A C 1
ATOM 1366 O O . TYR A 1 172 ? 21.050 10.583 -26.215 1.00 34.34 172 TYR A O 1
ATOM 1374 N N . HIS A 1 173 ? 21.139 12.821 -26.353 1.00 31.89 173 HIS A N 1
ATOM 1375 C CA . HIS A 1 173 ? 19.890 13.072 -27.063 1.00 31.89 173 HIS A CA 1
ATOM 1376 C C . HIS A 1 173 ? 20.255 13.940 -28.267 1.00 31.89 173 HIS A C 1
ATOM 1378 O O . HIS A 1 173 ? 21.091 14.834 -28.134 1.00 31.89 173 HIS A O 1
ATOM 1384 N N . SER A 1 174 ? 19.687 13.570 -29.413 1.00 33.84 174 SER A N 1
ATOM 1385 C CA . SER A 1 174 ? 19.888 14.141 -30.746 1.00 33.84 174 SER A CA 1
ATOM 1386 C C . SER A 1 174 ? 19.747 15.656 -30.808 1.00 33.84 174 SER A C 1
ATOM 1388 O O . SER A 1 174 ? 18.878 16.190 -30.082 1.00 33.84 174 SER A O 1
#

Secondary structure (DSSP, 8-state):
--HHHHHHHHHHHHHHSPTTEEEEEPPP---EEETTEEPPP---HHHHHHHHHHHHHH---SS----HHHHHHHHHHHTTT--EEEEE-TT-SSHHHHHHHHHHHHHHS-TTSPPPPPEEEETHHHHHHHHHS--HHHHHHHHHHHHHHHHHHHHHHHH--TT--TTTTT----

Radius of gyration: 22.14 Å; chains: 1; bounding box: 56×41×64 Å

InterPro domains:
  IPR007865 Aminopeptidase P, N-terminal [PF05195] (6-54)
  IPR007865 Aminopeptidase P, N-terminal [SM01011] (1-92)
  IPR029149 Creatinase/Aminopeptidase P/Spt16, N-terminal [G3DSA:3.40.350.10] (1-58)
  IPR029149 Creatinase/Aminopeptidase P/Spt16, N-terminal [SSF53092] (2-134)
  IPR036005 Creatinase/aminopeptidase-like [G3DSA:3.90.230.10] (120-167)
  IPR036005 Creatinase/aminopeptidase-like [SSF55920] (130-165)
  IPR052433 Xaa-Pro dipeptidase-like [PTHR43226] (3-57)